Protein AF-A0A3D1T9Z1-F1 (afdb_monomer_lite)

Secondary structure (DSSP, 8-state):
--HHHHHHHHHHHHT--PPP----HHHHHSS-----S------HHHHHHH-------HHHHHHHHHHHHHHH-

Foldseek 3Di:
DAPVVVVVLLCVLLVDPDDDDDDACCRVPVDDDDDDRDDDDDCVVVCVPPVDDDPDDPNRVSNVVSVVVVVVD

Sequence (73 aa):
MSIEQLADRVLTLTGSPSEKRYLTYEEAYGRPFDDMMARMPSLAKIHRLIGYRPEYDLDETLKQIIDWERRLS

Structure (mmCIF, N/CA/C/O backbone):
data_AF-A0A3D1T9Z1-F1
#
_entry.id   AF-A0A3D1T9Z1-F1
#
loop_
_atom_site.group_PDB
_atom_site.id
_atom_site.type_symbol
_atom_site.label_atom_id
_atom_site.label_alt_id
_atom_site.label_comp_id
_atom_site.label_asym_id
_atom_site.label_entity_id
_atom_site.label_seq_id
_atom_site.pdbx_PDB_ins_code
_atom_site.Cartn_x
_atom_site.Cartn_y
_atom_site.Cartn_z
_atom_site.occupancy
_atom_site.B_iso_or_equiv
_atom_site.auth_seq_id
_atom_site.auth_comp_id
_atom_site.auth_asym_id
_atom_site.auth_atom_id
_atom_site.pdbx_PDB_model_num
ATOM 1 N N . MET A 1 1 ? -7.519 4.341 -7.245 1.00 84.00 1 MET A N 1
ATOM 2 C CA . MET A 1 1 ? -6.053 4.423 -7.106 1.00 84.00 1 MET A CA 1
ATOM 3 C C . MET A 1 1 ? -5.427 3.424 -8.068 1.00 84.00 1 MET A C 1
ATOM 5 O O . MET A 1 1 ? -5.987 2.342 -8.203 1.00 84.00 1 MET A O 1
ATOM 9 N N . SER A 1 2 ? -4.335 3.784 -8.745 1.00 92.56 2 SER A N 1
ATOM 10 C CA . SER A 1 2 ? -3.544 2.877 -9.596 1.00 92.56 2 SER A CA 1
ATOM 11 C C . SER A 1 2 ? -2.419 2.179 -8.815 1.00 92.56 2 SER A C 1
ATOM 13 O O . SER A 1 2 ? -2.096 2.572 -7.694 1.00 92.56 2 SER A O 1
ATOM 15 N N . ILE A 1 3 ? -1.782 1.169 -9.417 1.00 93.06 3 ILE A N 1
ATOM 16 C CA . ILE A 1 3 ? -0.589 0.518 -8.845 1.00 93.06 3 ILE A CA 1
ATOM 17 C C . ILE A 1 3 ? 0.578 1.503 -8.692 1.00 93.06 3 ILE A C 1
ATOM 19 O O . ILE A 1 3 ? 1.282 1.464 -7.688 1.00 93.06 3 ILE A O 1
ATOM 23 N N . GLU A 1 4 ? 0.749 2.430 -9.636 1.00 94.69 4 GLU A N 1
ATOM 24 C CA . GLU A 1 4 ? 1.788 3.463 -9.554 1.00 94.69 4 GLU A CA 1
ATOM 25 C C . GLU A 1 4 ? 1.604 4.360 -8.321 1.00 94.69 4 GLU A C 1
ATOM 27 O O . GLU A 1 4 ? 2.539 4.542 -7.544 1.00 94.69 4 GLU A O 1
ATOM 32 N N . GLN A 1 5 ? 0.380 4.847 -8.093 1.00 95.94 5 GLN A N 1
ATOM 33 C CA . GLN A 1 5 ? 0.062 5.678 -6.928 1.00 95.94 5 GLN A CA 1
ATOM 34 C C . GLN A 1 5 ? 0.277 4.925 -5.611 1.00 95.94 5 GLN A C 1
ATOM 36 O O . GLN A 1 5 ? 0.728 5.510 -4.627 1.00 95.94 5 GLN A O 1
ATOM 41 N N . LEU A 1 6 ? -0.036 3.626 -5.588 1.00 96.00 6 LEU A N 1
ATOM 42 C CA . LEU A 1 6 ? 0.218 2.777 -4.429 1.00 96.00 6 LEU A CA 1
ATOM 43 C C . LEU A 1 6 ? 1.722 2.631 -4.159 1.00 96.00 6 LEU A C 1
ATOM 45 O O . LEU A 1 6 ? 2.142 2.762 -3.011 1.00 96.00 6 LEU A O 1
ATOM 49 N N . ALA A 1 7 ? 2.532 2.415 -5.199 1.00 96.25 7 ALA A N 1
ATOM 50 C CA . ALA A 1 7 ? 3.986 2.339 -5.072 1.00 96.25 7 ALA A CA 1
ATOM 51 C C . ALA A 1 7 ? 4.571 3.644 -4.506 1.00 96.25 7 ALA A C 1
ATOM 53 O O . ALA A 1 7 ? 5.350 3.603 -3.554 1.00 96.25 7 ALA A O 1
ATOM 54 N N . ASP A 1 8 ? 4.127 4.800 -5.010 1.00 96.25 8 ASP A N 1
ATOM 55 C CA . ASP A 1 8 ? 4.539 6.111 -4.487 1.00 96.25 8 ASP A CA 1
ATOM 56 C C . ASP A 1 8 ? 4.163 6.290 -3.013 1.00 96.25 8 ASP A C 1
ATOM 58 O O . ASP A 1 8 ? 4.954 6.797 -2.207 1.00 96.25 8 ASP A O 1
ATOM 62 N N . ARG A 1 9 ? 2.964 5.832 -2.633 1.00 96.62 9 ARG A N 1
ATOM 63 C CA . ARG A 1 9 ? 2.495 5.902 -1.248 1.00 96.62 9 ARG A CA 1
ATOM 64 C C . ARG A 1 9 ? 3.352 5.047 -0.322 1.00 96.62 9 ARG A C 1
ATOM 66 O O . ARG A 1 9 ? 3.740 5.524 0.742 1.00 96.62 9 ARG A O 1
ATOM 73 N N . VAL A 1 10 ? 3.687 3.822 -0.729 1.00 97.12 10 VAL A N 1
ATOM 74 C CA . VAL A 1 10 ? 4.550 2.916 0.044 1.00 97.12 10 VAL A CA 1
ATOM 75 C C . VAL A 1 10 ? 5.956 3.494 0.202 1.00 97.12 10 VAL A C 1
ATOM 77 O O . VAL A 1 10 ? 6.465 3.521 1.322 1.00 97.12 10 VAL A O 1
ATOM 80 N N . LEU A 1 11 ? 6.572 4.012 -0.866 1.00 96.75 11 LEU A N 1
ATOM 81 C CA . LEU A 1 11 ? 7.890 4.659 -0.783 1.00 96.75 11 LEU A CA 1
ATOM 82 C C . LEU A 1 11 ? 7.872 5.834 0.201 1.00 96.75 11 LEU A C 1
ATOM 84 O O . LEU A 1 11 ? 8.733 5.927 1.075 1.00 96.75 11 LEU A O 1
ATOM 88 N N . THR A 1 12 ? 6.833 6.667 0.125 1.00 96.81 12 THR A N 1
ATOM 89 C CA . THR A 1 12 ? 6.651 7.809 1.031 1.00 96.81 12 THR A CA 1
ATOM 90 C C . THR A 1 12 ? 6.514 7.368 2.491 1.00 96.81 12 THR A C 1
ATOM 92 O O . THR A 1 12 ? 7.192 7.905 3.361 1.00 96.81 12 THR A O 1
ATOM 95 N N . LEU A 1 13 ? 5.655 6.382 2.780 1.00 97.19 13 LEU A N 1
ATOM 96 C CA . LEU A 1 13 ? 5.397 5.914 4.149 1.00 97.19 13 LEU A CA 1
ATOM 97 C C . LEU A 1 13 ? 6.586 5.149 4.754 1.00 97.19 13 LEU A C 1
ATOM 99 O O . LEU A 1 13 ? 6.789 5.170 5.969 1.00 97.19 13 LEU A O 1
ATOM 103 N N . THR A 1 14 ? 7.372 4.467 3.921 1.00 96.94 14 THR A N 1
ATOM 104 C CA . THR A 1 14 ? 8.541 3.699 4.373 1.00 96.94 14 THR A CA 1
ATOM 105 C C . THR A 1 14 ? 9.807 4.543 4.490 1.00 96.94 14 THR A C 1
ATOM 107 O O . THR A 1 14 ? 10.692 4.161 5.255 1.00 96.94 14 THR A O 1
ATOM 110 N N . GLY A 1 15 ? 9.901 5.666 3.767 1.00 96.12 15 GLY A N 1
ATOM 111 C CA . GLY A 1 15 ? 11.141 6.437 3.620 1.00 96.12 15 GLY A CA 1
ATOM 112 C C . GLY A 1 15 ? 12.221 5.680 2.839 1.00 96.12 15 GLY A C 1
ATOM 113 O O . GLY A 1 15 ? 13.407 5.960 2.996 1.00 96.12 15 GLY A O 1
ATOM 114 N N . SER A 1 16 ? 11.822 4.674 2.054 1.00 95.44 16 SER A N 1
ATOM 115 C CA . SER A 1 16 ? 12.741 3.782 1.350 1.00 95.44 16 SER A CA 1
ATOM 116 C C . SER A 1 16 ? 13.474 4.509 0.215 1.00 95.44 16 SER A C 1
ATOM 118 O O . SER A 1 16 ? 12.834 5.243 -0.539 1.00 95.44 16 SER A O 1
ATOM 120 N N . PRO A 1 17 ? 14.783 4.258 0.015 1.00 95.69 17 PRO A N 1
ATOM 121 C CA . PRO A 1 17 ? 15.539 4.783 -1.123 1.00 95.69 17 PRO A CA 1
ATOM 122 C C . PRO A 1 17 ? 15.314 3.976 -2.418 1.00 95.69 17 PRO A C 1
ATOM 124 O O . PRO A 1 17 ? 16.064 4.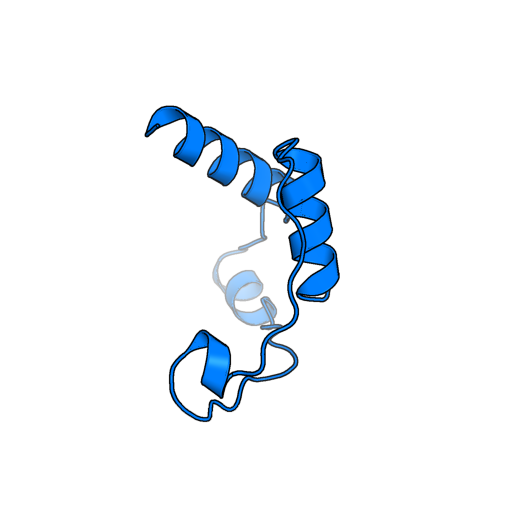134 -3.375 1.00 95.69 17 PRO A O 1
ATOM 127 N N . SER A 1 18 ? 14.343 3.056 -2.440 1.00 95.75 18 SER A N 1
ATOM 128 C CA . SER A 1 18 ? 14.090 2.185 -3.594 1.00 95.75 18 SER A CA 1
ATOM 129 C C . SER A 1 18 ? 13.554 2.958 -4.802 1.00 95.75 18 SER A C 1
ATOM 131 O O . SER A 1 18 ? 12.773 3.897 -4.659 1.00 95.75 18 SER A O 1
ATOM 133 N N . GLU A 1 19 ? 13.912 2.504 -6.002 1.00 94.12 19 GLU A N 1
ATOM 134 C CA . GLU A 1 19 ? 13.435 3.073 -7.265 1.00 94.12 19 GLU A CA 1
ATOM 135 C C . GLU A 1 19 ? 12.264 2.268 -7.846 1.00 94.12 19 GLU A C 1
ATOM 137 O O . GLU A 1 19 ? 12.222 1.037 -7.759 1.00 94.12 19 GLU A O 1
ATOM 142 N N . LYS A 1 20 ? 11.317 2.959 -8.494 1.00 95.00 20 LYS A N 1
ATOM 143 C CA . LYS A 1 20 ? 10.238 2.308 -9.250 1.00 95.00 20 LYS A CA 1
ATOM 144 C C . LYS A 1 20 ? 10.782 1.778 -10.576 1.00 95.00 20 LYS A C 1
ATOM 146 O O . LYS A 1 20 ? 11.388 2.522 -11.343 1.00 95.00 20 LYS A O 1
ATOM 151 N N . ARG A 1 21 ? 10.495 0.512 -10.886 1.00 94.88 21 ARG A N 1
ATOM 152 C CA . ARG A 1 21 ? 10.785 -0.104 -12.187 1.00 94.88 21 ARG A CA 1
ATOM 153 C C . ARG A 1 21 ? 9.497 -0.601 -12.826 1.00 94.88 21 ARG A C 1
ATOM 155 O O . ARG A 1 21 ? 8.687 -1.243 -12.166 1.00 94.88 21 ARG A O 1
ATOM 162 N N . TYR A 1 22 ? 9.342 -0.325 -14.115 1.00 94.50 22 TYR A N 1
ATOM 163 C CA . TYR A 1 22 ? 8.230 -0.815 -14.921 1.00 94.50 22 TYR A CA 1
ATOM 164 C C . TYR A 1 22 ? 8.693 -2.054 -15.674 1.00 94.50 22 TYR A C 1
ATOM 166 O O . TYR A 1 22 ? 9.648 -1.980 -16.443 1.00 94.50 22 TYR A O 1
ATOM 174 N N . LEU A 1 23 ? 8.041 -3.181 -15.410 1.00 92.38 23 LEU A N 1
ATOM 175 C CA . LEU A 1 23 ? 8.338 -4.466 -16.030 1.00 92.38 23 LEU A CA 1
ATOM 176 C C . LEU A 1 23 ? 7.100 -4.959 -16.770 1.00 92.38 23 LEU A C 1
ATOM 178 O O . LEU A 1 23 ? 5.969 -4.716 -16.342 1.00 92.38 23 LEU A O 1
ATOM 182 N N . THR A 1 24 ? 7.319 -5.685 -17.856 1.00 91.31 24 THR A N 1
ATOM 183 C CA . THR A 1 24 ? 6.274 -6.509 -18.462 1.00 91.31 24 THR A CA 1
ATOM 184 C C . THR A 1 24 ? 5.914 -7.674 -17.535 1.00 91.31 24 THR A C 1
ATOM 186 O O . THR A 1 24 ? 6.699 -8.083 -16.674 1.00 91.31 24 THR A O 1
ATOM 189 N N . TYR A 1 25 ? 4.727 -8.257 -17.720 1.00 90.00 25 TYR A N 1
ATOM 190 C CA . TYR A 1 25 ? 4.330 -9.443 -16.954 1.00 90.00 25 TYR A CA 1
ATOM 191 C C . TYR A 1 25 ? 5.274 -10.630 -17.175 1.00 90.00 25 TYR A C 1
ATOM 193 O O . TYR A 1 25 ? 5.549 -11.367 -16.233 1.00 90.00 25 TYR A O 1
ATOM 201 N N . GLU A 1 26 ? 5.803 -10.796 -18.388 1.00 93.12 26 GLU A N 1
ATOM 202 C CA . GLU A 1 26 ? 6.755 -11.863 -18.692 1.00 93.12 26 GLU A CA 1
ATOM 203 C C . GLU A 1 26 ? 8.085 -11.667 -17.954 1.00 93.12 26 GLU A C 1
ATOM 205 O O . GLU A 1 26 ? 8.585 -12.615 -17.357 1.00 93.12 26 GLU A O 1
ATOM 210 N N . GLU A 1 27 ? 8.615 -10.441 -17.895 1.00 93.94 27 GLU A N 1
ATOM 211 C CA . GLU A 1 27 ? 9.822 -10.140 -17.111 1.00 93.94 27 GLU A CA 1
ATOM 212 C C . GLU A 1 27 ? 9.609 -10.348 -15.605 1.00 93.94 27 GLU A C 1
ATOM 214 O O . GLU A 1 27 ? 10.503 -10.841 -14.920 1.00 93.94 27 GLU A O 1
ATOM 219 N N . ALA A 1 28 ? 8.438 -9.977 -15.078 1.00 91.25 28 ALA A N 1
ATOM 220 C CA . ALA A 1 28 ? 8.149 -10.065 -13.647 1.00 91.25 28 ALA A CA 1
ATOM 221 C C . ALA A 1 28 ? 7.781 -11.487 -13.178 1.00 91.25 28 ALA A C 1
ATOM 223 O O . ALA A 1 28 ? 8.132 -11.876 -12.064 1.00 91.25 28 ALA A O 1
ATOM 224 N N . TYR A 1 29 ? 7.066 -12.259 -14.002 1.00 89.88 29 TYR A N 1
ATOM 225 C CA . TYR A 1 29 ? 6.466 -13.543 -13.612 1.00 89.88 29 TYR A CA 1
ATOM 226 C C . TYR A 1 29 ? 6.906 -14.738 -14.472 1.00 89.88 29 TYR A C 1
ATOM 228 O O . TYR A 1 29 ? 6.458 -15.859 -14.225 1.00 89.88 29 TYR A O 1
ATOM 236 N N . GLY A 1 30 ? 7.752 -14.532 -15.485 1.00 92.88 30 GLY A N 1
ATOM 237 C CA . GLY A 1 30 ? 8.265 -15.582 -16.375 1.00 92.88 30 GLY A CA 1
ATOM 238 C C . GLY A 1 30 ? 7.239 -16.142 -17.364 1.00 92.88 30 GLY A C 1
ATOM 239 O O . GLY A 1 30 ? 7.492 -17.165 -17.997 1.00 92.88 30 GLY A O 1
ATOM 240 N N . ARG A 1 31 ? 6.058 -15.524 -17.467 1.00 89.69 31 ARG A N 1
ATOM 241 C CA . ARG A 1 31 ? 4.996 -15.917 -18.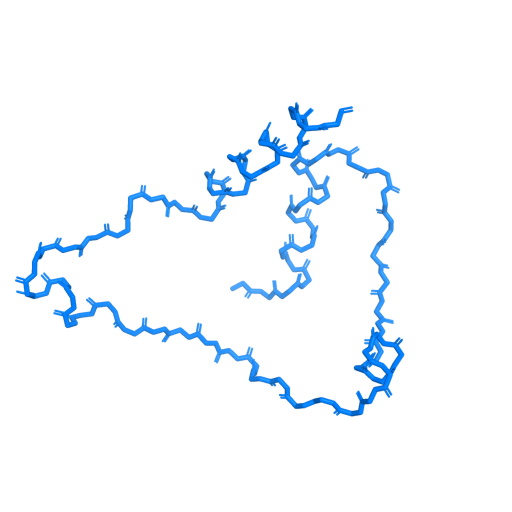400 1.00 89.69 31 ARG A CA 1
ATOM 242 C C . ARG A 1 31 ? 4.051 -14.750 -18.696 1.00 89.69 31 ARG A C 1
ATOM 244 O O . ARG A 1 31 ? 3.890 -13.885 -17.832 1.00 89.69 31 ARG A O 1
ATOM 251 N N . PRO A 1 32 ? 3.356 -14.756 -19.847 1.00 86.75 32 PRO A N 1
ATOM 252 C CA . PRO A 1 32 ? 2.254 -13.837 -20.087 1.00 86.75 32 PRO A CA 1
ATOM 253 C C . PRO A 1 32 ? 1.172 -14.043 -19.024 1.00 86.75 32 PRO A C 1
ATOM 255 O O . PRO A 1 32 ? 0.782 -15.174 -18.721 1.00 86.75 32 PRO A O 1
ATOM 258 N N . PHE A 1 33 ? 0.689 -12.945 -18.460 1.00 86.19 33 PHE A N 1
ATOM 259 C CA . PHE A 1 33 ? -0.413 -12.932 -17.513 1.00 86.19 33 PHE A CA 1
ATOM 260 C C . PHE A 1 33 ? -1.379 -11.827 -17.922 1.00 86.19 33 PHE A C 1
ATOM 262 O O . PHE A 1 33 ? -0.944 -10.755 -18.337 1.00 86.19 33 PHE A O 1
ATOM 269 N N . ASP A 1 34 ? -2.673 -12.109 -17.818 1.00 82.88 34 ASP A N 1
ATOM 270 C CA . ASP A 1 34 ? -3.719 -11.117 -18.025 1.00 82.88 34 ASP A CA 1
ATOM 271 C C . ASP A 1 34 ? -4.267 -10.712 -16.655 1.00 82.88 34 ASP A C 1
ATOM 273 O O . ASP A 1 34 ? -4.805 -11.550 -15.922 1.00 82.88 34 ASP A O 1
ATOM 277 N N . ASP A 1 35 ? -4.077 -9.445 -16.285 1.00 84.50 35 ASP A N 1
ATOM 278 C CA . ASP A 1 35 ? -4.618 -8.897 -15.047 1.00 84.50 35 ASP A CA 1
ATOM 279 C C . ASP A 1 35 ? -5.811 -7.992 -15.333 1.00 84.50 35 ASP A C 1
ATOM 281 O O . ASP A 1 35 ? -5.839 -7.186 -16.263 1.00 84.50 35 ASP A O 1
ATOM 285 N N . MET A 1 36 ? -6.799 -8.078 -14.454 1.00 83.94 36 MET A N 1
ATOM 286 C CA . MET A 1 36 ? -7.945 -7.194 -14.510 1.00 83.94 36 MET A CA 1
ATOM 287 C C . MET A 1 36 ? -7.521 -5.775 -14.137 1.00 83.94 36 MET A C 1
ATOM 289 O O . MET A 1 36 ? -7.070 -5.531 -13.020 1.00 83.94 36 MET A O 1
ATOM 293 N N . MET A 1 37 ? -7.791 -4.818 -15.025 1.00 81.31 37 MET A N 1
ATOM 294 C CA . MET A 1 37 ? -7.431 -3.409 -14.823 1.00 81.31 37 MET A CA 1
ATOM 295 C C . MET A 1 37 ? -8.030 -2.779 -13.553 1.00 81.31 37 MET A C 1
ATOM 297 O O . MET A 1 37 ? -7.449 -1.852 -12.993 1.00 81.31 37 MET A O 1
ATOM 301 N N . ALA A 1 38 ? -9.197 -3.244 -13.096 1.00 87.06 38 ALA A N 1
ATOM 302 C CA . ALA A 1 38 ? -9.825 -2.764 -11.869 1.00 87.06 38 ALA A CA 1
ATOM 303 C C . ALA A 1 38 ? -10.697 -3.843 -11.219 1.00 87.06 38 ALA A C 1
ATOM 305 O O . ALA A 1 38 ? -11.452 -4.548 -11.891 1.00 87.06 38 ALA A O 1
ATOM 306 N N . ARG A 1 39 ? -10.638 -3.930 -9.886 1.00 89.62 39 ARG A N 1
ATOM 307 C CA . ARG A 1 39 ? -11.490 -4.814 -9.081 1.00 89.62 39 ARG A CA 1
A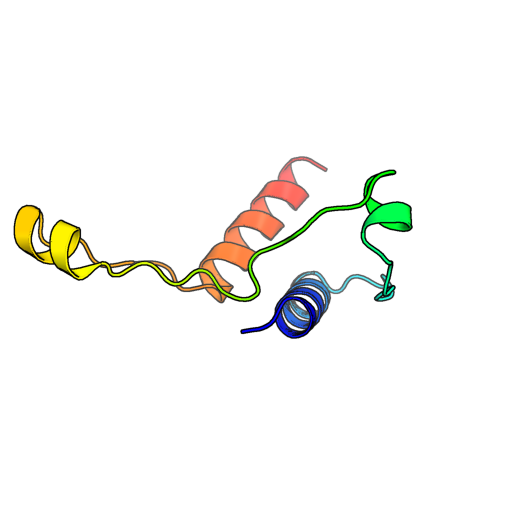TOM 308 C C . ARG A 1 39 ? -12.090 -4.024 -7.924 1.00 89.62 39 ARG A C 1
ATOM 310 O O . ARG A 1 39 ? -11.432 -3.788 -6.917 1.00 89.62 39 ARG A O 1
ATOM 317 N N . MET A 1 40 ? -13.343 -3.604 -8.079 1.00 91.56 40 MET A N 1
ATOM 318 C CA . MET A 1 40 ? -14.085 -2.865 -7.053 1.00 91.56 40 MET A CA 1
ATOM 319 C C . MET A 1 40 ? -15.379 -3.607 -6.700 1.00 91.56 40 MET A C 1
ATOM 321 O O . MET A 1 40 ? -16.375 -3.472 -7.413 1.00 91.56 40 MET A O 1
ATOM 325 N N . PRO A 1 41 ? -15.386 -4.423 -5.631 1.00 93.62 41 PRO A N 1
ATOM 326 C CA . PRO A 1 41 ? -16.582 -5.146 -5.225 1.00 93.62 41 PRO A CA 1
ATOM 327 C C . PRO A 1 41 ? -17.619 -4.206 -4.596 1.00 93.62 41 PRO A C 1
ATOM 329 O O . PRO A 1 41 ? -17.286 -3.249 -3.900 1.00 93.62 41 PRO A O 1
ATOM 332 N N . SER A 1 42 ? -18.903 -4.523 -4.778 1.00 96.00 42 SER A N 1
ATOM 333 C CA . SER A 1 42 ? -19.975 -3.864 -4.027 1.00 96.00 42 SER A CA 1
ATOM 334 C C . SER A 1 42 ? -20.091 -4.450 -2.620 1.00 96.00 42 SER A C 1
ATOM 336 O O . SER A 1 42 ? -20.278 -5.656 -2.453 1.00 96.00 42 SER A O 1
ATOM 338 N N . LEU A 1 43 ? -20.081 -3.586 -1.602 1.00 97.06 43 LEU A N 1
ATOM 339 C CA . LEU A 1 43 ? -20.308 -3.970 -0.203 1.00 97.06 43 LEU A CA 1
ATOM 340 C C . LEU A 1 43 ? -21.795 -3.934 0.203 1.00 97.06 43 LEU A C 1
ATOM 342 O O . LEU A 1 43 ? -22.141 -4.206 1.351 1.00 97.06 43 LEU A O 1
ATOM 346 N N . ALA A 1 44 ? -22.710 -3.652 -0.732 1.00 98.19 44 ALA A N 1
ATOM 347 C CA . ALA A 1 44 ? -24.131 -3.471 -0.424 1.00 98.19 44 ALA A CA 1
ATOM 348 C C . ALA A 1 44 ? -24.799 -4.733 0.152 1.00 98.19 44 ALA A C 1
ATOM 350 O O . ALA A 1 44 ? -25.721 -4.645 0.964 1.00 98.19 44 ALA A O 1
ATOM 351 N N . LYS A 1 45 ? -24.371 -5.931 -0.265 1.00 98.12 45 LYS A N 1
ATOM 352 C CA . LYS A 1 45 ? -24.925 -7.190 0.257 1.00 98.12 45 LYS A CA 1
ATOM 353 C C . LYS A 1 45 ? -24.524 -7.413 1.715 1.00 98.12 45 LYS A C 1
ATOM 355 O O . LYS A 1 45 ? -25.398 -7.646 2.542 1.00 98.12 45 LYS A O 1
ATOM 360 N N . ILE A 1 46 ? -23.232 -7.312 2.026 1.00 98.12 46 ILE A N 1
ATOM 361 C CA . ILE A 1 46 ? -22.723 -7.548 3.383 1.00 98.12 46 ILE A CA 1
ATOM 362 C C 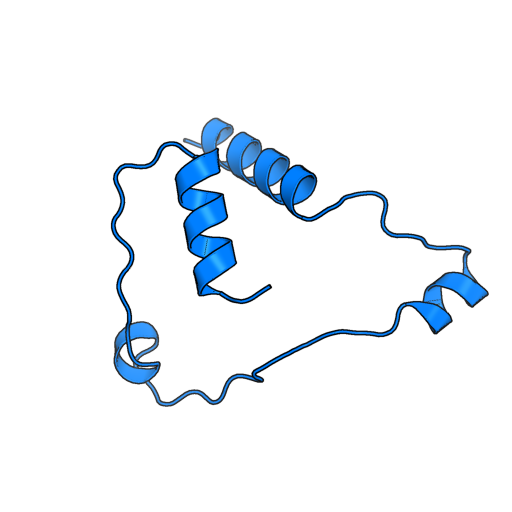. ILE A 1 46 ? -23.202 -6.463 4.357 1.00 98.12 46 ILE A C 1
ATOM 364 O O . ILE A 1 46 ? -23.603 -6.785 5.474 1.00 98.12 46 ILE A O 1
ATOM 368 N N . HIS A 1 47 ? -23.293 -5.209 3.900 1.00 98.19 47 HIS A N 1
ATOM 369 C CA . HIS A 1 47 ? -23.852 -4.122 4.698 1.00 98.19 47 HIS A CA 1
ATOM 370 C C . HIS A 1 47 ? -25.310 -4.393 5.097 1.00 98.19 47 HIS A C 1
ATOM 372 O O . HIS A 1 47 ? -25.667 -4.245 6.259 1.00 98.19 47 HIS A O 1
ATOM 378 N N . ARG A 1 48 ? -26.156 -4.852 4.162 1.00 98.50 48 ARG A N 1
ATOM 379 C CA . ARG A 1 48 ? -27.566 -5.169 4.458 1.00 98.50 48 ARG A CA 1
ATOM 380 C C . ARG A 1 48 ? -27.744 -6.362 5.395 1.00 98.50 48 ARG A C 1
ATOM 382 O O . ARG A 1 48 ? -28.705 -6.382 6.149 1.00 98.50 48 ARG A O 1
ATOM 389 N N . LEU A 1 49 ? -26.870 -7.364 5.304 1.00 98.44 49 LEU A N 1
ATOM 390 C CA . LEU A 1 49 ? -27.023 -8.610 6.061 1.00 98.44 49 LEU A CA 1
ATOM 391 C C . LEU A 1 49 ? -26.536 -8.492 7.505 1.00 98.44 49 LEU A C 1
ATOM 393 O O . LEU A 1 49 ? -27.158 -9.066 8.391 1.00 98.44 49 LEU A O 1
ATOM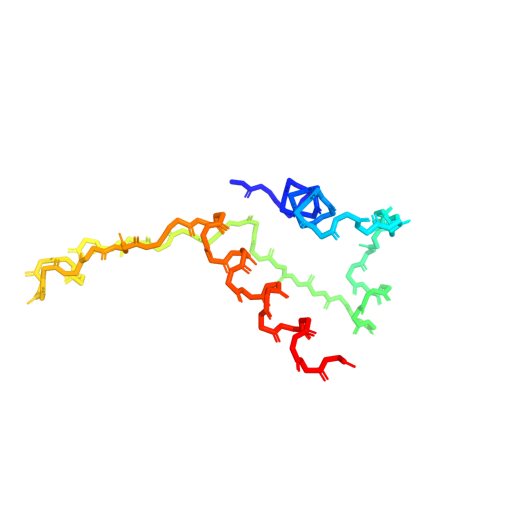 397 N N . ILE A 1 50 ? -25.425 -7.788 7.731 1.00 98.31 50 ILE A N 1
ATOM 398 C CA . ILE A 1 50 ? -24.767 -7.743 9.047 1.00 98.31 50 ILE A CA 1
ATOM 399 C C . ILE A 1 50 ? -24.314 -6.339 9.461 1.00 98.31 50 ILE A C 1
ATOM 401 O O . ILE A 1 50 ? -23.569 -6.189 10.421 1.00 98.31 50 ILE A O 1
ATOM 405 N N . GLY A 1 51 ? -24.704 -5.295 8.726 1.00 97.88 51 GLY A N 1
ATOM 406 C CA . GLY A 1 51 ? -24.320 -3.917 9.039 1.00 97.88 51 GLY A CA 1
ATOM 407 C C . GLY A 1 51 ? -22.859 -3.579 8.745 1.00 97.88 51 GLY A C 1
ATOM 408 O O . GLY A 1 51 ? -22.443 -2.464 9.049 1.00 97.88 51 GLY A O 1
ATOM 409 N N . TYR A 1 52 ? -22.092 -4.487 8.126 1.00 97.81 52 TYR A N 1
ATOM 410 C CA . TYR A 1 52 ? -20.658 -4.302 7.889 1.00 97.81 52 TYR A CA 1
ATOM 411 C C . TYR A 1 52 ? -20.354 -2.978 7.184 1.00 97.81 52 TYR A C 1
ATOM 413 O O . TYR A 1 52 ? -21.014 -2.613 6.201 1.00 97.81 52 TYR A O 1
ATOM 421 N N . ARG A 1 53 ? -19.324 -2.292 7.678 1.00 96.69 53 ARG A N 1
ATOM 422 C CA . ARG A 1 53 ? -18.703 -1.117 7.072 1.00 96.69 53 ARG A CA 1
ATOM 423 C C . ARG A 1 53 ? -17.185 -1.258 7.219 1.00 96.69 53 ARG A C 1
ATOM 425 O O . ARG A 1 53 ? -16.750 -1.742 8.258 1.00 96.69 53 ARG A O 1
ATOM 432 N N . PRO A 1 54 ? -16.387 -0.881 6.206 1.00 95.00 54 PRO A N 1
ATOM 433 C CA . PRO A 1 54 ? -14.938 -0.851 6.355 1.00 95.00 54 PRO A CA 1
ATOM 434 C C . PRO A 1 54 ? -14.563 0.183 7.420 1.00 95.00 54 PRO A C 1
ATOM 436 O O . PRO A 1 54 ? -15.040 1.316 7.376 1.00 95.00 54 PRO A O 1
ATOM 439 N N . GLU A 1 55 ? -13.741 -0.233 8.377 1.00 95.81 55 GLU A N 1
ATOM 440 C CA . GLU A 1 55 ? -13.277 0.613 9.485 1.00 95.81 55 GLU A CA 1
ATOM 441 C C . GLU A 1 55 ? -11.908 1.232 9.215 1.00 95.81 55 GLU A C 1
ATOM 443 O O . GLU A 1 55 ? -11.590 2.259 9.797 1.00 95.81 55 GLU A O 1
ATOM 448 N N . TYR A 1 56 ? -11.134 0.622 8.315 1.00 95.62 56 TYR A N 1
ATOM 449 C CA . TYR A 1 56 ? -9.795 1.068 7.961 1.00 95.62 56 TYR A CA 1
ATOM 450 C C . TYR A 1 56 ? -9.769 1.588 6.536 1.00 95.62 56 TYR A C 1
ATOM 452 O O . TYR A 1 56 ? -10.287 0.941 5.615 1.00 95.62 56 TYR A O 1
ATOM 460 N N . ASP A 1 57 ? -9.122 2.730 6.350 1.00 95.31 57 ASP A N 1
ATOM 461 C CA . ASP A 1 57 ? -8.753 3.186 5.023 1.00 95.31 57 ASP A CA 1
ATOM 462 C C . ASP A 1 57 ? -7.439 2.544 4.546 1.00 95.31 57 ASP A C 1
ATOM 464 O O . ASP A 1 57 ? -6.800 1.719 5.215 1.00 95.31 57 ASP A O 1
ATOM 468 N N . LEU A 1 58 ? -7.051 2.887 3.320 1.00 95.06 58 LEU A N 1
ATOM 469 C CA . LEU A 1 58 ? -5.833 2.367 2.721 1.00 95.06 58 LEU A CA 1
ATOM 470 C C . LEU A 1 58 ? -4.579 2.792 3.497 1.00 95.06 58 LEU A C 1
ATOM 472 O O . LEU A 1 58 ? -3.676 1.979 3.666 1.00 95.06 58 LEU A O 1
ATOM 476 N N . ASP A 1 59 ? -4.496 4.042 3.948 1.00 96.19 59 ASP A N 1
ATOM 477 C CA . ASP A 1 59 ? -3.295 4.561 4.602 1.00 96.19 59 ASP A CA 1
ATOM 478 C C . ASP A 1 59 ? -3.090 3.934 5.975 1.00 96.19 59 ASP A C 1
ATOM 480 O O . ASP A 1 59 ? -1.964 3.590 6.337 1.00 96.19 59 ASP A O 1
ATOM 484 N N . GLU A 1 60 ? -4.169 3.771 6.736 1.00 97.12 60 GLU A N 1
ATOM 485 C CA . GLU A 1 60 ? -4.161 3.064 8.012 1.00 97.12 60 GLU A CA 1
ATOM 486 C C . GLU A 1 60 ? -3.726 1.613 7.825 1.00 97.12 60 GLU A C 1
ATOM 488 O O . GLU A 1 60 ? -2.878 1.120 8.571 1.00 97.12 60 GLU A O 1
ATOM 493 N N . THR A 1 61 ? -4.251 0.946 6.794 1.00 97.06 61 THR A N 1
ATOM 494 C CA . THR A 1 61 ? -3.874 -0.430 6.454 1.00 97.06 61 THR A CA 1
ATOM 495 C C . THR A 1 61 ? -2.390 -0.524 6.082 1.00 97.06 61 THR A C 1
ATOM 497 O O . THR A 1 61 ? -1.676 -1.385 6.596 1.00 97.06 61 THR A O 1
ATOM 500 N N . LEU A 1 62 ? -1.892 0.383 5.233 1.00 97.75 62 LEU A N 1
ATOM 501 C CA . LEU A 1 62 ? -0.486 0.410 4.819 1.00 97.75 62 LEU A CA 1
ATOM 502 C C . LEU A 1 62 ? 0.454 0.640 6.003 1.00 97.75 62 LEU A C 1
ATOM 504 O O . LEU A 1 62 ? 1.444 -0.076 6.135 1.00 97.75 62 LEU A O 1
ATOM 508 N N . LYS A 1 63 ? 0.144 1.601 6.880 1.00 97.69 63 LYS A N 1
ATOM 509 C CA . LYS A 1 63 ? 0.944 1.872 8.085 1.00 97.69 63 LYS A CA 1
ATOM 510 C C . LYS A 1 63 ? 1.017 0.647 8.994 1.00 97.69 63 LYS A C 1
ATOM 512 O O . LYS A 1 63 ? 2.108 0.273 9.407 1.00 97.69 63 LYS A O 1
ATOM 517 N N . GLN A 1 64 ? -0.115 -0.021 9.236 1.00 97.50 64 GLN A N 1
ATOM 518 C CA . GLN A 1 64 ? -0.155 -1.234 10.058 1.00 97.50 64 GLN A CA 1
ATOM 519 C C . GLN A 1 64 ? 0.715 -2.361 9.487 1.00 97.50 64 GLN A C 1
ATOM 521 O O . GLN A 1 64 ? 1.442 -3.009 10.242 1.00 97.50 64 GLN A O 1
ATOM 526 N N . ILE A 1 65 ? 0.670 -2.579 8.167 1.00 97.88 65 ILE A N 1
ATOM 527 C CA . ILE A 1 65 ? 1.494 -3.592 7.491 1.00 97.88 65 ILE A CA 1
ATOM 528 C C . ILE A 1 65 ? 2.979 -3.222 7.573 1.00 97.88 65 ILE A C 1
ATOM 530 O O . ILE A 1 65 ? 3.787 -4.055 7.971 1.00 97.88 65 ILE A O 1
ATOM 534 N N . ILE A 1 66 ? 3.346 -1.974 7.265 1.00 97.62 66 ILE A N 1
ATOM 535 C CA . ILE A 1 66 ? 4.738 -1.500 7.338 1.00 97.62 66 ILE A CA 1
ATOM 536 C C . ILE A 1 66 ? 5.303 -1.679 8.751 1.00 97.62 66 ILE A C 1
ATOM 538 O O . ILE A 1 66 ? 6.423 -2.163 8.917 1.00 97.62 66 ILE A O 1
ATOM 542 N N . ASP A 1 67 ? 4.531 -1.315 9.774 1.00 97.62 67 ASP A N 1
ATOM 543 C CA . ASP A 1 67 ? 4.945 -1.472 11.166 1.00 97.62 67 ASP A CA 1
ATOM 544 C C . ASP A 1 67 ? 5.069 -2.945 11.566 1.00 97.62 67 ASP A C 1
ATOM 546 O O . ASP A 1 67 ? 5.915 -3.286 12.391 1.00 97.62 67 ASP A O 1
ATOM 550 N N . TRP A 1 68 ? 4.240 -3.827 11.004 1.00 97.81 68 TRP A N 1
ATOM 551 C CA . TRP A 1 68 ? 4.361 -5.269 11.208 1.00 97.81 68 TRP A CA 1
ATOM 552 C C . TRP A 1 68 ? 5.640 -5.834 10.581 1.00 97.81 68 TRP A C 1
ATOM 554 O O . TRP A 1 68 ? 6.398 -6.494 11.290 1.00 97.81 68 TRP A O 1
ATOM 564 N N . GLU A 1 69 ? 5.931 -5.509 9.320 1.00 97.00 69 GLU A N 1
ATOM 565 C CA . GLU A 1 69 ? 7.140 -5.964 8.610 1.00 97.00 69 GLU A CA 1
ATOM 566 C C . GLU A 1 69 ? 8.426 -5.497 9.308 1.00 97.00 69 GLU A C 1
ATOM 568 O O . GLU A 1 69 ? 9.363 -6.270 9.511 1.00 97.00 69 GLU A O 1
ATOM 573 N N . ARG A 1 70 ? 8.453 -4.239 9.772 1.00 95.62 70 ARG A N 1
ATOM 574 C CA . ARG A 1 70 ? 9.586 -3.683 10.530 1.00 95.62 70 ARG A CA 1
ATOM 575 C C . ARG A 1 70 ? 9.858 -4.405 11.848 1.00 95.62 70 ARG A C 1
ATOM 577 O O . ARG A 1 70 ? 10.985 -4.358 12.317 1.00 95.62 70 ARG A O 1
ATOM 584 N N . ARG A 1 71 ? 8.852 -5.033 12.468 1.00 96.38 71 ARG A N 1
ATOM 585 C CA . ARG A 1 71 ? 9.039 -5.817 13.704 1.00 96.38 71 ARG A CA 1
ATOM 586 C C . ARG A 1 71 ? 9.573 -7.225 13.447 1.00 96.38 71 ARG A C 1
ATOM 588 O O . ARG A 1 71 ? 10.045 -7.854 14.388 1.00 96.38 71 ARG A O 1
ATOM 595 N N . LEU A 1 72 ? 9.435 -7.734 12.223 1.00 91.75 72 LEU A N 1
ATOM 596 C CA . LEU A 1 72 ? 9.970 -9.036 11.815 1.00 91.75 72 LEU A CA 1
ATOM 597 C C . LEU A 1 72 ? 11.411 -8.966 11.299 1.00 91.75 72 LEU A C 1
ATOM 599 O O . LEU A 1 72 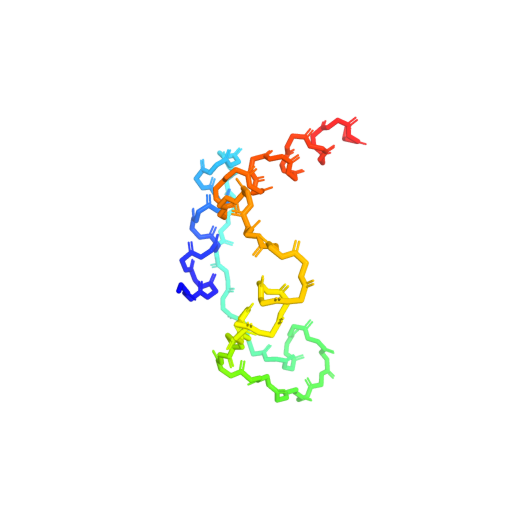? 12.052 -10.008 11.176 1.00 91.75 72 LEU A O 1
ATOM 603 N N . SER A 1 73 ? 11.873 -7.759 10.968 1.00 77.00 73 SER A N 1
ATOM 604 C CA . SER A 1 73 ? 13.221 -7.457 10.476 1.00 77.00 73 SER A CA 1
ATOM 605 C C . SER A 1 73 ? 14.191 -7.242 11.633 1.00 77.00 73 SER A C 1
ATOM 607 O O . SER A 1 73 ? 15.359 -7.662 11.495 1.00 77.00 73 SER A O 1
#

pLDDT: mean 94.05, std 4.59, range [77.0, 98.5]

Radius of gyration: 16.5 Å; chains: 1; bounding box: 43×24×34 Å